Protein AF-A0A7C1C693-F1 (afdb_monomer)

Nearest PDB structures (foldseek):
  1kyt-assembly1_A  TM=7.918E-01  e=4.766E-03  Thermoplasma acidophilum
  4hgn-assembly1_B  TM=6.682E-01  e=3.859E-01  Bacteroides thetaiotaomicron VPI-5482
  6z6o-assembly1_E  TM=5.081E-01  e=6.122E+00  Saccharomyces cerevisiae S288C

Structure (mmCIF, N/CA/C/O backbone):
data_AF-A0A7C1C693-F1
#
_entry.id   AF-A0A7C1C693-F1
#
loop_
_atom_site.group_PDB
_atom_site.id
_atom_site.type_symbol
_atom_site.label_atom_id
_atom_site.label_alt_id
_atom_site.label_comp_id
_atom_site.label_asym_id
_atom_site.label_entity_id
_atom_site.label_seq_id
_atom_site.pdbx_PDB_ins_code
_atom_site.Cartn_x
_atom_site.Cartn_y
_atom_site.Cartn_z
_atom_site.occupancy
_atom_site.B_iso_or_equiv
_atom_site.auth_seq_id
_atom_site.auth_comp_id
_atom_site.auth_asym_id
_atom_site.auth_atom_id
_atom_site.pdbx_PDB_model_num
ATOM 1 N N . PRO A 1 1 ? -18.554 4.868 -2.358 1.00 87.31 1 PRO A N 1
ATOM 2 C CA . PRO A 1 1 ? -18.094 5.284 -1.005 1.00 87.31 1 PRO A CA 1
ATOM 3 C C . PRO A 1 1 ? -16.603 4.942 -0.849 1.00 87.31 1 PRO A C 1
ATOM 5 O O . PRO A 1 1 ? -16.145 4.100 -1.618 1.00 87.31 1 PRO A O 1
ATOM 8 N N . PRO A 1 2 ? -15.853 5.531 0.104 1.00 89.75 2 PRO A N 1
ATOM 9 C CA . PRO A 1 2 ? -14.407 5.288 0.247 1.00 89.75 2 PRO A CA 1
ATOM 10 C C . PRO A 1 2 ? -14.025 3.805 0.378 1.00 89.75 2 PRO A C 1
ATOM 12 O O . PRO A 1 2 ? -12.979 3.388 -0.092 1.00 89.75 2 PRO A O 1
ATOM 15 N N . GLN A 1 3 ? -14.924 2.994 0.937 1.00 91.69 3 GLN A N 1
ATOM 16 C CA . GLN A 1 3 ? -14.777 1.543 1.106 1.00 91.69 3 GLN A CA 1
ATOM 17 C C . GLN A 1 3 ? -14.758 0.756 -0.222 1.00 91.69 3 GLN A C 1
ATOM 19 O O . GLN A 1 3 ? -14.371 -0.402 -0.238 1.00 91.69 3 GLN A O 1
ATOM 24 N N . HIS A 1 4 ? -15.195 1.365 -1.332 1.00 95.06 4 HIS A N 1
ATOM 25 C CA . HIS A 1 4 ? -15.154 0.783 -2.683 1.00 95.06 4 HIS A CA 1
ATOM 26 C C . HIS A 1 4 ? -13.982 1.331 -3.509 1.00 95.06 4 HIS A C 1
ATOM 28 O O . HIS A 1 4 ? -14.006 1.276 -4.735 1.00 95.06 4 HIS A O 1
ATOM 34 N N . ILE A 1 5 ? -12.983 1.921 -2.854 1.00 97.38 5 ILE A N 1
ATOM 35 C CA . ILE A 1 5 ? -11.763 2.410 -3.487 1.00 97.38 5 ILE A CA 1
ATOM 36 C C . ILE A 1 5 ? -10.599 1.758 -2.753 1.00 97.38 5 ILE A C 1
ATOM 38 O O . ILE A 1 5 ? -10.488 1.878 -1.531 1.00 97.38 5 ILE A O 1
ATOM 42 N N . MET A 1 6 ? -9.742 1.075 -3.506 1.00 98.00 6 MET A N 1
ATOM 43 C CA . MET A 1 6 ? -8.477 0.557 -3.005 1.00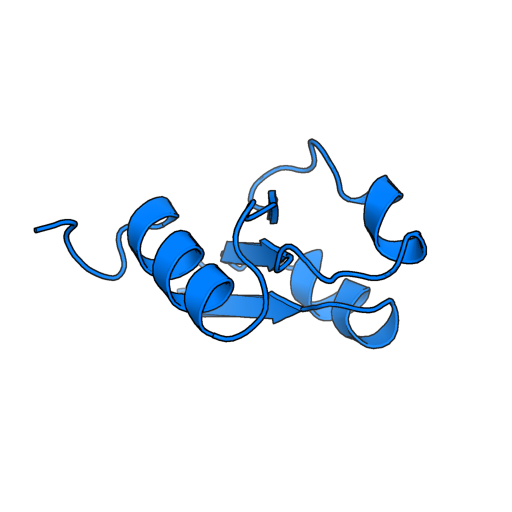 98.00 6 MET A CA 1
ATOM 44 C C . MET A 1 6 ? -7.342 1.428 -3.530 1.00 98.00 6 MET A C 1
ATOM 46 O O . MET A 1 6 ? -7.325 1.769 -4.712 1.00 98.00 6 MET A O 1
ATOM 50 N N . VAL A 1 7 ? -6.404 1.777 -2.656 1.00 97.88 7 VAL A N 1
ATOM 51 C CA . VAL A 1 7 ? -5.156 2.440 -3.038 1.00 97.88 7 VAL A CA 1
ATOM 52 C C . VAL A 1 7 ? -4.008 1.489 -2.756 1.00 97.88 7 VAL A C 1
ATOM 54 O O . VAL A 1 7 ? -3.917 0.954 -1.654 1.00 97.88 7 VAL A O 1
ATOM 57 N N . ALA A 1 8 ? -3.143 1.295 -3.746 1.00 98.25 8 ALA A N 1
ATOM 58 C CA . ALA A 1 8 ? -1.904 0.548 -3.610 1.00 98.25 8 ALA A CA 1
ATOM 59 C C .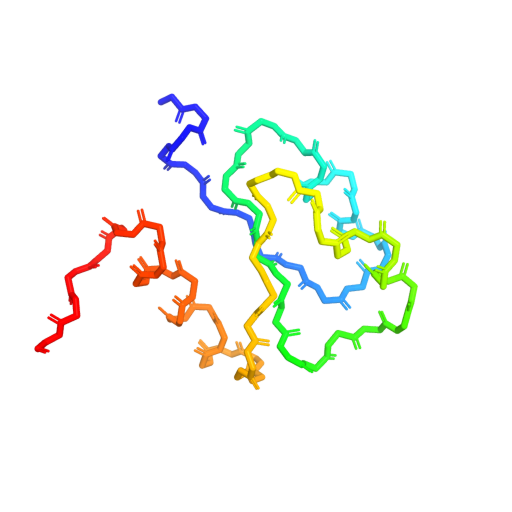 ALA A 1 8 ? -0.725 1.524 -3.535 1.00 98.25 8 ALA A C 1
ATOM 61 O O . ALA A 1 8 ? -0.726 2.515 -4.263 1.00 98.25 8 ALA A O 1
ATOM 62 N N . GLY A 1 9 ? 0.260 1.228 -2.695 1.00 98.12 9 GLY A N 1
ATOM 63 C CA . GLY A 1 9 ? 1.506 1.985 -2.615 1.00 98.12 9 GLY A CA 1
ATOM 64 C C . GLY A 1 9 ? 2.693 1.102 -2.252 1.00 98.12 9 GLY A C 1
ATOM 65 O O . GLY A 1 9 ? 2.525 -0.014 -1.744 1.00 98.12 9 GLY A O 1
ATOM 66 N N . ASP A 1 10 ? 3.889 1.600 -2.526 1.00 98.44 10 ASP A N 1
ATOM 67 C CA . ASP A 1 10 ? 5.156 0.923 -2.246 1.00 98.44 10 ASP A CA 1
ATOM 68 C C . ASP A 1 10 ? 6.204 1.839 -1.603 1.00 98.44 10 ASP A C 1
ATOM 70 O O . ASP A 1 10 ? 7.151 1.332 -0.999 1.00 98.44 10 ASP A O 1
ATOM 74 N N . SER A 1 11 ? 6.034 3.163 -1.646 1.00 98.00 11 SER A N 1
ATOM 75 C CA . SER A 1 11 ? 6.989 4.093 -1.038 1.00 98.00 11 SER A CA 1
ATOM 76 C C . SER A 1 11 ? 6.319 5.280 -0.342 1.00 98.00 11 SER A C 1
ATOM 78 O O . SER A 1 11 ? 5.095 5.405 -0.279 1.00 98.00 11 SER A O 1
ATOM 80 N N . GLY A 1 12 ? 7.125 6.135 0.278 1.00 96.94 12 GLY A N 1
ATOM 81 C CA . GLY A 1 12 ? 6.677 7.180 1.197 1.00 96.94 12 GLY A CA 1
ATOM 82 C C . GLY A 1 12 ? 5.823 8.258 0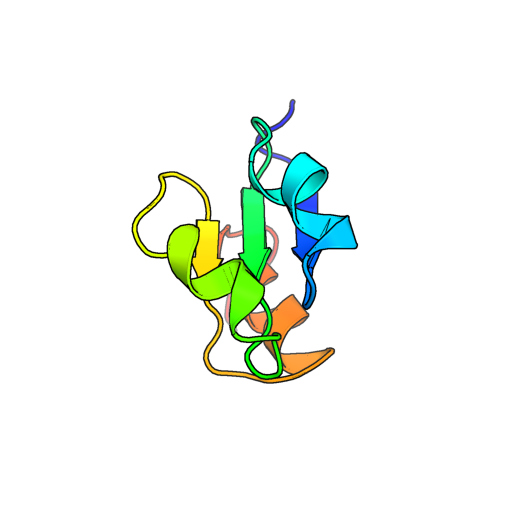.538 1.00 96.94 12 GLY A C 1
ATOM 83 O O . GLY A 1 12 ? 5.011 8.888 1.212 1.00 96.94 12 GLY A O 1
ATOM 84 N N . ASN A 1 13 ? 5.940 8.439 -0.778 1.00 97.44 13 ASN A N 1
ATOM 85 C CA . ASN A 1 13 ? 5.080 9.350 -1.534 1.00 97.44 13 ASN A CA 1
ATOM 86 C C . ASN A 1 13 ? 3.612 8.875 -1.606 1.00 97.44 13 ASN A C 1
ATOM 88 O O . ASN A 1 13 ? 2.731 9.694 -1.862 1.00 97.44 13 ASN A O 1
ATOM 92 N N . ASP A 1 14 ? 3.340 7.596 -1.331 1.00 97.56 14 ASP A N 1
ATOM 93 C CA . ASP A 1 14 ? 1.991 7.022 -1.310 1.00 97.56 14 ASP A CA 1
ATOM 94 C C . ASP A 1 14 ? 1.322 7.123 0.067 1.00 97.56 14 ASP A C 1
ATOM 96 O O . ASP A 1 14 ? 0.125 6.853 0.213 1.00 97.56 14 ASP A O 1
ATOM 100 N N . GLU A 1 15 ? 2.079 7.492 1.104 1.00 96.56 15 GLU A N 1
ATOM 101 C CA . GLU A 1 15 ? 1.646 7.410 2.499 1.00 96.56 15 GLU A CA 1
ATOM 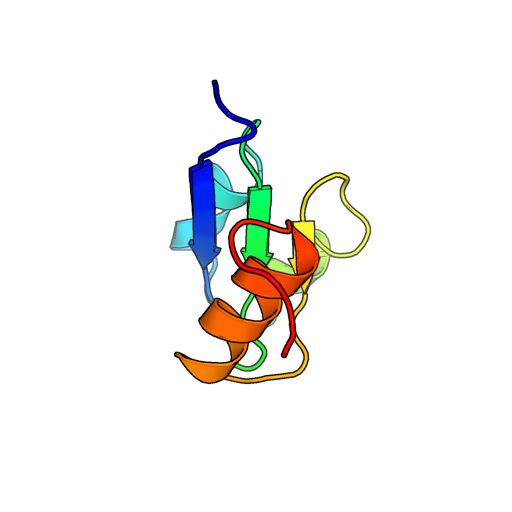102 C C . GLU A 1 15 ? 0.351 8.183 2.774 1.00 96.56 15 GLU A C 1
ATOM 104 O O . GLU A 1 15 ? -0.525 7.684 3.488 1.00 96.56 15 GLU A O 1
ATOM 109 N N . ASP A 1 16 ? 0.205 9.374 2.197 1.00 95.94 16 A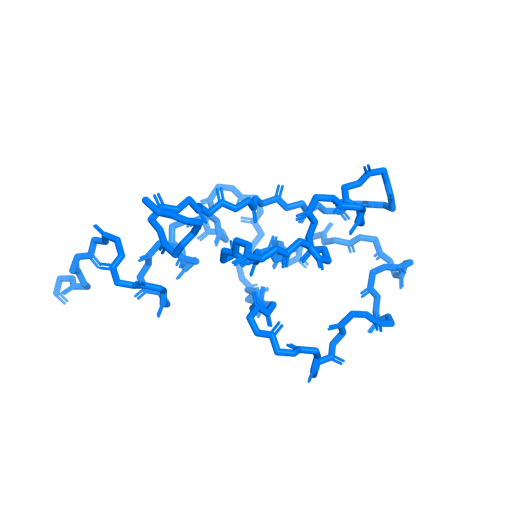SP A N 1
ATOM 110 C CA . ASP A 1 16 ? -0.993 10.196 2.379 1.00 95.94 16 ASP A CA 1
ATOM 111 C C . ASP A 1 16 ? -2.235 9.521 1.794 1.00 95.94 16 ASP A C 1
ATOM 113 O O . ASP A 1 16 ? -3.309 9.551 2.402 1.00 95.94 16 ASP A O 1
ATOM 117 N N . MET A 1 17 ? -2.089 8.838 0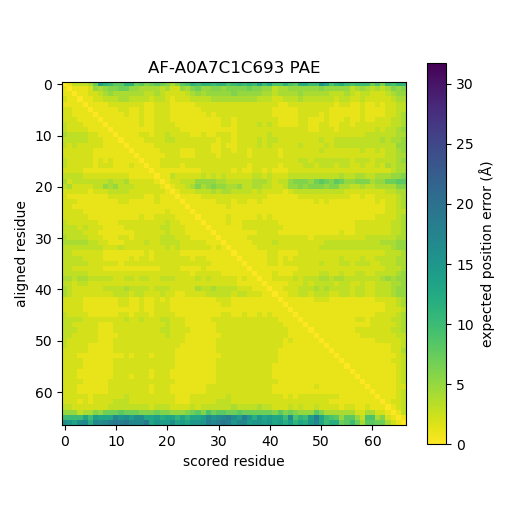.655 1.00 95.44 17 MET A N 1
ATOM 118 C CA . MET A 1 17 ? -3.192 8.089 0.063 1.00 95.44 17 MET A CA 1
ATOM 119 C C . MET A 1 17 ? -3.516 6.824 0.875 1.00 95.44 17 MET A C 1
ATOM 121 O O . MET A 1 17 ? -4.689 6.485 1.041 1.00 95.44 17 MET A O 1
ATOM 125 N N . LEU A 1 18 ? -2.497 6.152 1.426 1.00 97.00 18 LEU A N 1
ATOM 126 C CA . LEU A 1 18 ? -2.638 4.936 2.242 1.00 97.00 18 LEU A CA 1
ATOM 127 C C . LEU A 1 18 ? -3.271 5.197 3.617 1.00 97.00 18 LEU A C 1
ATOM 129 O O . LEU A 1 18 ? -3.972 4.338 4.148 1.00 97.00 18 LEU A O 1
ATOM 133 N N . ARG A 1 19 ? -3.043 6.376 4.205 1.00 93.62 19 ARG A N 1
ATOM 134 C CA . ARG A 1 19 ? -3.620 6.789 5.500 1.00 93.62 19 ARG A CA 1
ATOM 135 C C . ARG A 1 19 ? -5.075 7.264 5.408 1.00 93.62 19 ARG A C 1
ATOM 137 O O . ARG A 1 19 ? -5.664 7.598 6.438 1.00 93.62 19 ARG A O 1
ATOM 144 N N . GLY A 1 20 ? -5.633 7.332 4.200 1.00 90.44 20 GLY A N 1
ATOM 145 C CA . GLY A 1 20 ? -6.986 7.807 3.940 1.00 90.44 20 GLY A CA 1
ATOM 146 C C . GLY A 1 20 ? -8.094 6.904 4.496 1.00 90.44 20 GLY A C 1
ATOM 147 O O . GLY A 1 20 ? -7.880 5.940 5.226 1.00 90.44 20 GLY A O 1
ATOM 148 N N . GLN A 1 21 ? -9.341 7.219 4.136 1.00 92.44 21 GLN A N 1
ATOM 149 C CA . GLN A 1 21 ? -10.507 6.410 4.525 1.00 92.44 21 GLN A CA 1
ATOM 150 C C . GLN A 1 21 ? -10.780 5.217 3.592 1.00 92.44 21 GLN A C 1
ATOM 152 O O . GLN A 1 21 ? -11.749 4.481 3.820 1.00 92.44 21 GLN A O 1
ATOM 157 N N . THR A 1 22 ? -9.962 5.066 2.552 1.00 95.38 22 THR A N 1
ATOM 158 C CA . THR A 1 22 ? -10.003 4.006 1.541 1.00 95.38 22 THR A CA 1
ATOM 159 C C . THR A 1 22 ? -9.440 2.686 2.076 1.00 95.38 22 THR A C 1
ATOM 161 O O . THR A 1 22 ? -8.992 2.593 3.220 1.00 95.38 22 THR A O 1
ATOM 164 N N . CYS A 1 23 ? -9.504 1.638 1.260 1.00 97.88 23 CYS A N 1
ATOM 165 C CA . CYS A 1 23 ? -8.817 0.376 1.514 1.00 97.88 23 CYS A CA 1
ATOM 166 C C . CYS A 1 23 ? -7.344 0.506 1.089 1.00 97.88 23 CYS A C 1
ATOM 168 O O . CYS A 1 23 ? -7.046 0.509 -0.103 1.00 97.88 23 CYS A O 1
ATOM 170 N N . GLY A 1 24 ? -6.422 0.645 2.040 1.00 98.25 24 GLY A N 1
ATOM 171 C CA . GLY A 1 24 ? -4.990 0.761 1.763 1.00 98.25 24 GLY A CA 1
ATOM 172 C C . GLY A 1 24 ? -4.329 -0.603 1.560 1.00 98.25 24 GLY A C 1
ATOM 173 O O . GLY A 1 24 ? -4.546 -1.532 2.342 1.00 98.25 24 GLY A O 1
ATOM 174 N N . LEU A 1 25 ? -3.496 -0.720 0.533 1.00 98.62 25 LEU A N 1
ATOM 175 C CA . LEU A 1 25 ? -2.662 -1.878 0.231 1.00 98.62 25 LEU A CA 1
ATOM 176 C C . LEU A 1 25 ? -1.201 -1.432 0.119 1.00 98.62 25 LEU A C 1
ATOM 178 O O . LEU A 1 25 ? -0.879 -0.555 -0.675 1.00 98.62 25 LEU A O 1
ATOM 182 N N . VAL A 1 26 ? -0.311 -2.111 0.835 1.00 98.56 26 VAL A N 1
ATOM 183 C CA . VAL A 1 26 ? 1.138 -2.011 0.646 1.00 98.56 26 VAL A CA 1
ATOM 184 C C . VAL A 1 26 ? 1.634 -3.301 -0.008 1.00 98.56 26 VAL A C 1
ATOM 186 O O . VAL A 1 26 ? 1.406 -4.390 0.527 1.00 98.56 26 VAL A O 1
ATOM 189 N N . VAL A 1 27 ? 2.262 -3.203 -1.183 1.00 98.75 27 VAL A N 1
ATOM 190 C CA . VAL A 1 27 ? 2.790 -4.372 -1.920 1.00 98.75 27 VAL A CA 1
ATOM 191 C C . VAL A 1 27 ? 4.116 -4.847 -1.330 1.00 98.75 27 VAL A C 1
ATOM 193 O O . VAL A 1 27 ? 4.865 -4.050 -0.794 1.00 98.75 27 VAL A O 1
ATOM 196 N N . GLY A 1 28 ? 4.442 -6.136 -1.446 1.00 98.50 28 GLY A N 1
ATOM 197 C CA . GLY A 1 28 ? 5.537 -6.772 -0.696 1.00 98.50 28 GLY A CA 1
ATOM 198 C C . GLY A 1 28 ? 6.956 -6.261 -0.981 1.00 98.50 28 GLY A C 1
ATOM 199 O O . GLY A 1 28 ? 7.855 -6.524 -0.192 1.00 98.50 28 GLY A O 1
ATOM 200 N N . ASN A 1 29 ? 7.163 -5.513 -2.068 1.00 98.25 29 ASN A N 1
ATOM 201 C CA . ASN A 1 29 ? 8.434 -4.862 -2.413 1.00 98.25 29 ASN A CA 1
ATOM 202 C C . ASN A 1 29 ? 8.508 -3.397 -1.937 1.00 98.25 29 ASN A C 1
ATOM 204 O O . ASN A 1 29 ? 9.190 -2.592 -2.572 1.00 98.25 29 ASN A O 1
ATOM 208 N N . TYR A 1 30 ? 7.765 -3.045 -0.887 1.00 98.38 30 TYR A N 1
ATOM 209 C CA . TYR A 1 30 ? 7.719 -1.687 -0.359 1.00 98.38 30 TYR A CA 1
ATOM 210 C C . TYR A 1 30 ? 9.022 -1.264 0.337 1.00 98.38 30 TYR A C 1
ATOM 212 O O . TYR A 1 30 ? 9.794 -2.086 0.830 1.00 98.38 30 TYR A O 1
ATOM 220 N N . SER A 1 31 ? 9.237 0.045 0.399 1.00 98.00 31 SER A N 1
ATOM 221 C CA . SER A 1 31 ? 10.343 0.706 1.095 1.00 98.00 31 SER A CA 1
ATOM 222 C C . SER A 1 31 ? 10.127 0.739 2.614 1.00 98.00 31 SER A C 1
ATOM 224 O O . SER A 1 31 ? 9.019 1.004 3.081 1.00 98.00 31 SER A O 1
ATOM 226 N N . GLU A 1 32 ? 11.187 0.549 3.411 1.00 97.38 32 GLU A N 1
ATOM 227 C CA . GLU A 1 32 ? 11.130 0.496 4.889 1.00 97.38 32 GLU A CA 1
ATOM 228 C C . GLU A 1 32 ? 10.429 1.706 5.536 1.00 97.38 32 GLU A C 1
ATOM 230 O O . GLU A 1 32 ? 9.896 1.616 6.642 1.00 97.38 32 GLU A O 1
ATOM 235 N N . GLU A 1 33 ? 10.353 2.841 4.843 1.00 97.31 33 GLU A N 1
ATOM 236 C CA . GLU A 1 33 ? 9.625 4.022 5.307 1.00 97.31 33 GLU A CA 1
ATOM 237 C C . GLU A 1 33 ? 8.130 3.772 5.578 1.00 97.31 33 GLU A C 1
ATOM 239 O O . GLU A 1 33 ? 7.547 4.452 6.428 1.00 97.31 33 GLU A O 1
ATOM 244 N N . LEU A 1 34 ? 7.505 2.780 4.929 1.00 98.06 34 LEU A N 1
ATOM 245 C CA . LEU A 1 34 ? 6.101 2.428 5.166 1.00 98.06 34 LEU A CA 1
ATOM 246 C C . LEU A 1 34 ? 5.895 1.491 6.366 1.00 98.06 34 LEU A C 1
ATOM 248 O O . LEU A 1 34 ? 4.751 1.283 6.769 1.00 98.06 34 LEU A O 1
ATOM 252 N N . GLU A 1 35 ? 6.952 0.982 7.009 1.00 97.62 35 GLU A N 1
ATOM 253 C CA . GLU A 1 35 ? 6.864 0.091 8.184 1.00 97.62 35 GLU A CA 1
ATOM 254 C C . GLU A 1 35 ? 5.983 0.663 9.305 1.00 97.62 35 GLU A C 1
ATOM 256 O O . GLU A 1 35 ? 5.188 -0.047 9.924 1.00 97.62 35 GLU A O 1
ATOM 261 N N . LYS A 1 36 ? 6.030 1.985 9.503 1.00 97.38 36 LYS A N 1
ATOM 262 C CA . LYS A 1 36 ? 5.199 2.723 10.474 1.00 97.38 36 LYS A CA 1
ATOM 263 C C . LYS A 1 36 ? 3.687 2.637 10.217 1.00 97.38 36 LYS A C 1
ATOM 265 O O . LYS A 1 36 ? 2.897 3.101 11.043 1.00 97.38 36 LYS A O 1
ATOM 270 N N . LEU A 1 37 ? 3.264 2.132 9.057 1.00 97.31 37 LEU A N 1
ATOM 271 C CA . LEU A 1 37 ? 1.859 1.910 8.717 1.00 97.31 37 LEU A CA 1
ATOM 272 C C . LEU A 1 37 ? 1.370 0.508 9.099 1.00 97.31 37 LEU A C 1
ATOM 274 O O . LEU A 1 37 ? 0.159 0.279 9.085 1.00 97.31 37 LEU A O 1
ATOM 278 N N . LYS A 1 38 ? 2.257 -0.423 9.477 1.00 96.50 38 LYS A N 1
ATOM 279 C CA . LYS A 1 38 ? 1.845 -1.759 9.924 1.00 96.50 38 LYS A CA 1
ATOM 280 C C . LYS A 1 38 ? 0.926 -1.678 11.140 1.00 96.50 38 LYS A C 1
ATOM 282 O O . LYS A 1 38 ? 1.138 -0.898 12.063 1.00 96.50 38 LYS A O 1
ATOM 287 N N . GLY A 1 39 ? -0.119 -2.502 11.123 1.00 94.75 39 GLY A N 1
ATOM 288 C CA . GLY A 1 39 ? -1.125 -2.555 12.186 1.00 94.75 39 GLY A CA 1
ATOM 289 C C . GLY A 1 39 ? -2.122 -1.393 12.183 1.00 94.75 39 GLY A C 1
ATOM 290 O O . GLY A 1 39 ? -3.062 -1.411 12.978 1.00 94.75 39 GLY A O 1
ATOM 291 N N . LYS A 1 40 ? -1.978 -0.400 11.293 1.00 95.94 40 LYS A N 1
ATOM 292 C CA . LYS A 1 40 ? -3.001 0.636 11.142 1.00 95.94 40 LYS A CA 1
ATOM 293 C C . LYS A 1 40 ? -4.284 0.048 10.547 1.00 95.94 40 LYS A C 1
ATOM 295 O O . LYS A 1 40 ? -4.225 -0.832 9.686 1.00 95.94 40 LYS A O 1
ATOM 300 N N . PRO A 1 41 ? -5.457 0.533 10.983 1.00 93.38 41 PRO A N 1
ATOM 301 C CA . PRO A 1 41 ? -6.728 0.048 10.467 1.00 93.38 41 PRO A CA 1
ATOM 302 C C . PRO A 1 41 ? -6.832 0.319 8.964 1.00 93.38 41 PRO A C 1
ATOM 304 O O . PRO A 1 41 ? -6.436 1.385 8.502 1.00 93.38 41 PRO A O 1
ATOM 307 N N . LYS A 1 42 ? -7.425 -0.628 8.226 1.00 94.00 42 LYS A N 1
ATOM 308 C CA . LYS A 1 42 ? -7.654 -0.541 6.771 1.00 94.00 42 LYS A CA 1
ATOM 309 C C . LYS A 1 42 ? -6.383 -0.443 5.919 1.00 94.00 42 LYS A C 1
ATOM 311 O O . LYS A 1 42 ? -6.476 -0.036 4.766 1.00 94.00 42 LYS A O 1
ATOM 316 N N . ILE A 1 43 ? -5.224 -0.812 6.464 1.00 98.06 43 ILE A N 1
ATOM 317 C CA . ILE A 1 43 ? -3.995 -0.978 5.689 1.00 98.06 43 ILE A CA 1
ATOM 318 C C . ILE A 1 43 ? -3.602 -2.449 5.729 1.00 98.06 43 ILE A C 1
ATOM 320 O O . ILE A 1 43 ? -3.351 -3.017 6.792 1.00 98.06 43 ILE A O 1
ATOM 324 N N . PHE A 1 44 ? -3.548 -3.060 4.553 1.00 98.12 44 PHE A N 1
ATOM 325 C CA . PHE A 1 44 ? -3.145 -4.442 4.358 1.00 98.12 44 PHE A CA 1
ATOM 326 C C . PHE A 1 44 ? -1.747 -4.481 3.744 1.00 98.12 44 PHE A C 1
ATOM 328 O O . PHE A 1 44 ? -1.493 -3.839 2.730 1.00 98.12 44 PHE A O 1
ATOM 335 N N . PHE A 1 45 ? -0.845 -5.244 4.357 1.00 98.62 45 PHE A N 1
ATOM 336 C CA . PHE A 1 45 ? 0.487 -5.505 3.820 1.00 98.62 45 PHE A CA 1
ATOM 337 C C . PHE A 1 45 ? 0.474 -6.859 3.116 1.00 98.62 45 PHE A C 1
ATOM 339 O O . PHE A 1 45 ? 0.395 -7.904 3.768 1.00 98.62 45 PHE A O 1
ATOM 346 N N . SER A 1 46 ? 0.550 -6.829 1.789 1.00 98.44 46 SER A N 1
ATOM 347 C CA . SER A 1 46 ? 0.664 -8.030 0.969 1.00 98.44 46 SER A CA 1
ATOM 348 C C . SER A 1 46 ? 2.050 -8.652 1.131 1.00 98.44 46 SER A C 1
ATOM 350 O O . SER A 1 46 ? 3.064 -7.955 1.174 1.00 98.44 46 SER A O 1
ATOM 352 N N . LYS A 1 47 ? 2.106 -9.988 1.153 1.00 97.94 47 LYS A N 1
ATOM 353 C CA . LYS A 1 47 ? 3.377 -10.733 1.059 1.00 97.94 47 LYS A CA 1
ATOM 354 C C . LYS A 1 47 ? 3.896 -10.818 -0.379 1.00 97.94 47 LYS A C 1
ATOM 356 O O . LYS A 1 47 ? 5.065 -11.117 -0.591 1.00 97.94 47 LYS A O 1
ATOM 361 N N . ASN A 1 48 ? 3.025 -10.579 -1.356 1.00 98.50 48 ASN A N 1
ATOM 362 C CA . ASN A 1 48 ? 3.336 -10.625 -2.777 1.00 98.50 48 ASN A CA 1
ATOM 363 C C . ASN A 1 48 ? 3.800 -9.255 -3.284 1.00 98.50 48 ASN A C 1
ATOM 365 O O . ASN A 1 48 ? 3.228 -8.225 -2.913 1.00 98.50 48 ASN A O 1
ATOM 369 N N . CYS A 1 49 ? 4.798 -9.256 -4.166 1.00 98.50 49 CYS A N 1
ATOM 370 C CA . CYS A 1 49 ? 5.373 -8.053 -4.767 1.00 98.50 49 CYS A CA 1
ATOM 371 C C . CYS A 1 49 ? 4.611 -7.605 -6.024 1.00 98.50 49 CYS A C 1
ATOM 373 O O . CYS A 1 49 ? 3.993 -8.414 -6.723 1.00 98.50 49 CYS A O 1
ATOM 375 N N . TYR A 1 50 ? 4.714 -6.316 -6.344 1.00 98.25 50 TYR A N 1
ATOM 376 C CA . TYR A 1 50 ? 4.228 -5.702 -7.580 1.00 98.25 50 TYR A CA 1
ATOM 377 C C . TYR A 1 50 ? 2.748 -6.028 -7.859 1.00 98.25 50 TYR A C 1
ATOM 379 O O . TYR A 1 50 ? 1.911 -6.012 -6.955 1.00 98.25 50 TYR A O 1
ATOM 387 N N . ALA A 1 51 ? 2.409 -6.348 -9.111 1.00 98.31 51 ALA A N 1
ATOM 388 C CA . ALA A 1 51 ? 1.044 -6.653 -9.534 1.00 98.31 51 ALA A CA 1
ATOM 389 C C . ALA A 1 51 ? 0.419 -7.846 -8.789 1.00 98.31 51 ALA A C 1
ATOM 391 O O . ALA A 1 51 ? -0.788 -7.852 -8.555 1.00 98.31 51 ALA A O 1
ATOM 392 N N . ALA A 1 52 ? 1.222 -8.828 -8.363 1.00 98.44 52 ALA A N 1
ATOM 393 C CA . ALA A 1 52 ? 0.715 -9.942 -7.565 1.00 98.44 52 ALA A CA 1
ATOM 394 C C . ALA A 1 52 ? 0.197 -9.464 -6.197 1.00 98.44 52 ALA A C 1
ATOM 396 O O . ALA A 1 52 ? -0.821 -9.960 -5.721 1.00 98.44 52 ALA A O 1
ATOM 397 N N . GLY A 1 53 ? 0.837 -8.452 -5.601 1.00 98.50 53 GLY A N 1
ATOM 398 C CA . GLY A 1 53 ? 0.344 -7.823 -4.375 1.00 98.50 53 GLY A CA 1
ATOM 399 C C . GLY A 1 53 ? -0.953 -7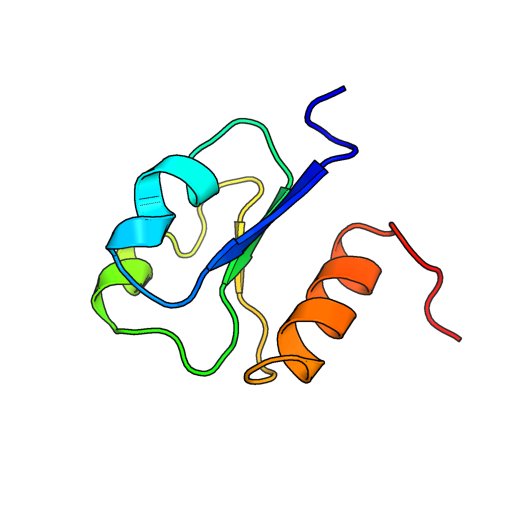.044 -4.564 1.00 98.50 53 GLY A C 1
ATOM 400 O O . GLY A 1 53 ? -1.808 -7.062 -3.682 1.00 98.50 53 GLY A O 1
ATOM 401 N N . ILE A 1 54 ? -1.146 -6.426 -5.733 1.00 98.50 54 ILE A N 1
ATOM 402 C CA . ILE A 1 54 ? -2.411 -5.763 -6.082 1.00 98.50 54 ILE A CA 1
ATOM 403 C C . ILE A 1 54 ? -3.559 -6.772 -6.100 1.00 98.50 54 ILE A C 1
ATOM 405 O O . ILE A 1 54 ? -4.593 -6.530 -5.479 1.00 98.50 54 ILE A O 1
ATOM 409 N N . ILE A 1 55 ? -3.368 -7.918 -6.755 1.00 98.25 55 ILE A N 1
ATOM 410 C CA . ILE A 1 55 ? -4.375 -8.988 -6.810 1.00 98.25 55 ILE A CA 1
ATOM 411 C C . ILE A 1 55 ? -4.691 -9.513 -5.402 1.00 98.25 55 ILE A C 1
ATOM 413 O O . ILE A 1 55 ? -5.860 -9.663 -5.053 1.00 98.25 55 ILE A O 1
ATOM 417 N N . ASP A 1 56 ? -3.665 -9.723 -4.575 1.00 98.38 56 ASP A N 1
ATOM 418 C CA . ASP A 1 56 ? -3.825 -10.145 -3.179 1.00 98.38 56 ASP A CA 1
ATOM 419 C C . ASP A 1 56 ? -4.676 -9.144 -2.372 1.00 98.38 56 ASP A C 1
ATOM 421 O O . ASP A 1 56 ? -5.623 -9.524 -1.683 1.00 98.38 56 ASP A O 1
ATOM 425 N N . GLY A 1 57 ? -4.427 -7.839 -2.535 1.00 98.06 57 GLY A N 1
ATOM 426 C CA . GLY A 1 57 ? -5.249 -6.788 -1.928 1.00 98.06 57 GLY A CA 1
ATOM 427 C C . GLY A 1 57 ? -6.704 -6.787 -2.405 1.00 98.06 57 GLY A C 1
ATOM 428 O O . GLY A 1 57 ? -7.616 -6.620 -1.590 1.00 98.06 57 GLY A O 1
ATOM 429 N N . LEU A 1 58 ? -6.945 -7.027 -3.699 1.00 98.19 58 LEU A N 1
ATOM 430 C CA . LEU A 1 58 ? -8.303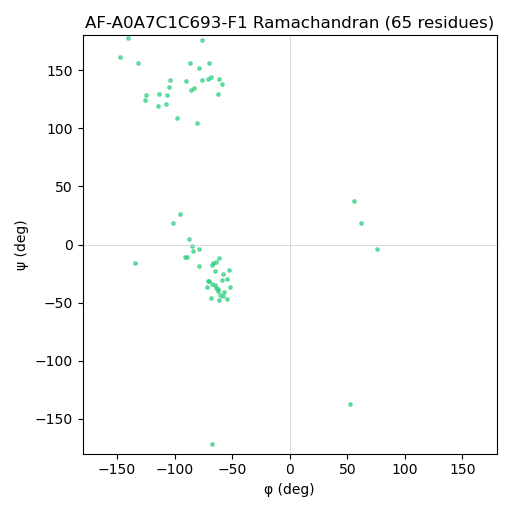 -7.123 -4.246 1.00 98.19 58 LEU A CA 1
ATOM 431 C C . LEU A 1 58 ? -9.084 -8.289 -3.621 1.00 98.19 58 LEU A C 1
ATOM 433 O O . LEU A 1 58 ? -10.271 -8.127 -3.320 1.00 98.19 58 LEU A O 1
ATOM 437 N N . TYR A 1 59 ? -8.431 -9.430 -3.376 1.00 98.19 59 TYR A N 1
ATOM 438 C CA . TYR A 1 59 ? -9.032 -10.542 -2.635 1.00 98.19 59 TYR A CA 1
ATOM 439 C C . TYR A 1 59 ? -9.242 -10.202 -1.158 1.00 98.19 59 TYR A C 1
ATOM 441 O O . TYR A 1 59 ? -10.332 -10.439 -0.631 1.00 98.19 59 TYR A O 1
ATOM 449 N N . HIS A 1 60 ? -8.242 -9.610 -0.495 1.00 97.00 60 HIS A N 1
ATOM 450 C CA . HIS A 1 60 ? -8.308 -9.236 0.921 1.00 97.00 60 HIS A CA 1
ATOM 451 C C . HIS A 1 60 ? -9.523 -8.349 1.225 1.00 97.00 60 HIS A C 1
ATOM 453 O O . HIS A 1 60 ? -10.283 -8.620 2.157 1.00 97.00 60 HIS A O 1
ATOM 459 N N . TYR A 1 61 ? -9.745 -7.322 0.402 1.00 96.94 61 TYR A N 1
ATOM 460 C CA . TYR A 1 61 ? -10.870 -6.397 0.548 1.00 96.94 61 TYR A CA 1
ATOM 461 C C . TYR A 1 61 ? -12.154 -6.848 -0.165 1.00 96.94 61 TYR A C 1
ATOM 463 O O . TYR A 1 61 ? -13.142 -6.118 -0.153 1.00 96.94 61 TYR A O 1
ATOM 471 N N . ARG A 1 62 ? -12.167 -8.050 -0.758 1.00 96.50 62 ARG A N 1
ATOM 472 C CA . ARG A 1 62 ? -13.312 -8.643 -1.472 1.00 96.50 62 ARG A CA 1
ATOM 473 C C . ARG A 1 62 ? -13.871 -7.787 -2.613 1.00 96.50 62 ARG A C 1
ATOM 475 O O . ARG A 1 62 ? -15.076 -7.779 -2.854 1.00 96.50 62 ARG A O 1
ATOM 482 N N . PHE A 1 63 ? -12.994 -7.106 -3.344 1.00 96.44 63 PHE A N 1
ATOM 483 C CA . PHE A 1 63 ? -13.354 -6.470 -4.617 1.00 96.44 63 PHE A CA 1
ATOM 484 C C . PHE A 1 63 ? -13.599 -7.512 -5.709 1.00 96.44 63 PHE A C 1
ATOM 486 O O . PHE A 1 63 ? -14.420 -7.308 -6.600 1.00 96.44 63 PHE A O 1
ATOM 493 N N . ILE A 1 64 ? -12.890 -8.634 -5.612 1.00 96.31 64 ILE A N 1
ATOM 494 C CA . ILE A 1 64 ? -13.064 -9.820 -6.443 1.00 96.31 64 ILE A CA 1
ATOM 495 C C . ILE A 1 64 ? -13.127 -11.052 -5.534 1.00 96.31 64 ILE A C 1
ATOM 497 O O . ILE A 1 64 ? -12.642 -11.033 -4.399 1.00 96.31 64 ILE A O 1
ATOM 501 N N . LEU A 1 65 ? -13.756 -12.120 -6.018 1.00 92.25 65 LEU A N 1
ATOM 502 C CA . LEU A 1 65 ? -13.868 -13.376 -5.282 1.00 92.25 65 LEU A CA 1
ATOM 503 C C . LEU A 1 65 ? -12.630 -14.229 -5.532 1.00 92.25 65 LEU A C 1
ATOM 505 O O . LEU A 1 65 ? -12.237 -14.388 -6.684 1.00 92.25 65 LEU A O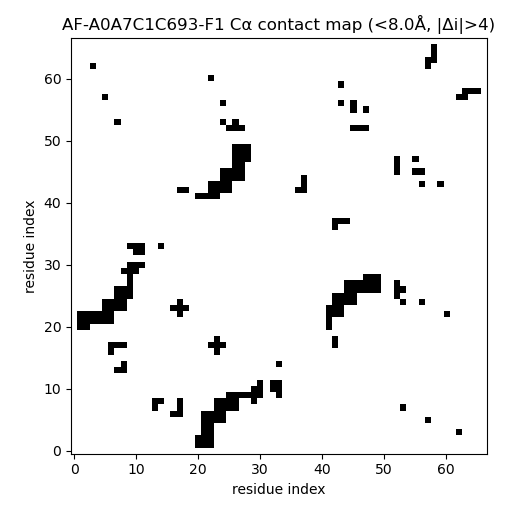 1
ATOM 509 N N . ASN A 1 66 ? -12.054 -14.782 -4.463 1.00 77.62 66 ASN A N 1
ATOM 510 C CA . ASN A 1 66 ? -11.007 -15.791 -4.596 1.00 77.62 66 ASN A CA 1
ATOM 511 C C . ASN A 1 66 ? -11.617 -17.011 -5.313 1.00 77.62 66 ASN A C 1
ATOM 513 O O . ASN A 1 66 ? -12.718 -17.407 -4.908 1.00 77.62 66 ASN A O 1
ATOM 517 N N . PRO A 1 67 ? -10.990 -17.536 -6.381 1.00 72.25 67 PRO A N 1
ATOM 518 C CA . PRO A 1 67 ? -11.472 -18.737 -7.056 1.00 72.25 67 PRO A CA 1
ATOM 519 C C . PRO A 1 67 ? -11.579 -19.948 -6.120 1.00 72.25 67 PRO A C 1
ATOM 521 O O . PRO A 1 67 ? -10.853 -19.996 -5.098 1.00 72.25 67 PRO A O 1
#

Secondary structure (DSSP, 8-state):
-GGG-EEEESSGGGHHHHTSSSEEEE-TT--GGGGGGTT-TTEEE-SS-HHHHHHHHHHHTTSS---

Solvent-accessible surface area (backbone atoms only — not comparable to full-atom values): 3860 Å² total; per-residue (Å²): 110,51,80,80,38,74,41,78,34,44,45,67,91,35,45,72,65,42,71,45,80,33,37,14,28,35,26,45,73,43,45,77,77,49,59,85,48,66,87,41,86,58,44,44,76,32,87,36,47,62,72,57,9,52,54,50,43,35,42,75,73,59,78,44,81,77,132

Radius of gyration: 10.91 Å; Cα contacts (8 Å, |Δi|>4): 114; chains: 1; bounding box: 29×29×22 Å

Sequence (67 aa):
PPQHIMVAGDSGNDEDMLRGQTCGLVVGNYSEELEKLKGKPKIFFSKNCYAAGIIDGLYHYRFILNP

pLDDT: mean 96.12, std 4.41, range [72.25, 98.75]

Foldseek 3Di:
DQLLDEDEDAEDVCVVVQLDPHQYEYALNHDPVCVVVPPPPNYDYAVHHDVVSVVVSCCVSVVDDDD

Mean predicted aligned error: 2.39 Å